Protein AF-A0A497QWQ4-F1 (afdb_monomer_lite)

Secondary structure (DSSP, 8-state):
---HHHHHHHHH-SS----TT---S-HHHHHHHHTTSHHHHHHHHHHHH-TT--HHHHHHHHHHHS-S-PPP----------S-PPPHHHHHHHHHHHHHHT--HHHHHHHHHHHHHTT--TT--

pLDDT: mean 82.37, std 11.96, range [46.06, 95.25]

Structure (mmCIF, N/CA/C/O backbone):
data_AF-A0A497QWQ4-F1
#
_entry.id   AF-A0A497QWQ4-F1
#
loop_
_atom_site.group_PDB
_atom_site.id
_atom_site.type_symbol
_atom_site.label_atom_id
_atom_site.label_alt_id
_atom_site.label_comp_id
_atom_site.label_asym_id
_atom_site.label_entity_id
_atom_site.label_seq_id
_atom_site.pdbx_PDB_ins_code
_atom_site.Cartn_x
_atom_site.Cartn_y
_atom_site.Cartn_z
_atom_site.occupancy
_atom_site.B_iso_or_equiv
_atom_site.auth_seq_id
_atom_site.auth_comp_id
_atom_site.auth_asym_id
_atom_site.auth_atom_id
_atom_site.pdbx_PDB_model_num
ATOM 1 N N . MET A 1 1 ? 15.979 -15.317 -5.143 1.00 49.12 1 MET A N 1
ATOM 2 C CA . MET A 1 1 ? 14.837 -14.391 -4.988 1.00 49.12 1 MET A CA 1
ATOM 3 C C . MET A 1 1 ? 15.416 -12.991 -5.011 1.00 49.12 1 MET A C 1
ATOM 5 O O . MET A 1 1 ? 16.326 -12.763 -4.230 1.00 49.12 1 MET A O 1
ATOM 9 N N . SER A 1 2 ? 14.987 -12.123 -5.931 1.00 60.50 2 SER A N 1
ATOM 10 C CA . SER A 1 2 ? 15.385 -10.703 -5.927 1.00 60.50 2 SER A CA 1
ATOM 11 C C . SER A 1 2 ? 14.755 -10.001 -4.728 1.00 60.50 2 SER A C 1
ATOM 13 O O . SER A 1 2 ? 13.637 -10.367 -4.362 1.00 60.50 2 SER A O 1
ATOM 15 N N . ASP A 1 3 ? 15.411 -9.011 -4.133 1.00 81.44 3 ASP A N 1
ATOM 16 C CA . ASP A 1 3 ? 14.818 -8.225 -3.045 1.00 81.44 3 ASP A CA 1
ATOM 17 C C . ASP A 1 3 ? 13.704 -7.299 -3.588 1.00 81.44 3 ASP A C 1
ATOM 19 O O . ASP A 1 3 ? 13.742 -6.839 -4.730 1.00 81.44 3 ASP A O 1
ATOM 23 N N . LEU A 1 4 ? 12.668 -7.027 -2.790 1.00 84.25 4 LEU A N 1
ATOM 24 C CA . LEU A 1 4 ? 11.588 -6.096 -3.146 1.00 84.25 4 LEU A CA 1
ATOM 25 C C . LEU A 1 4 ? 12.152 -4.707 -3.472 1.00 84.25 4 LEU A C 1
ATOM 27 O O . LEU A 1 4 ? 11.699 -4.063 -4.417 1.00 84.25 4 LEU A O 1
ATOM 31 N N . PHE A 1 5 ? 13.139 -4.249 -2.702 1.00 84.19 5 PHE A N 1
ATOM 32 C CA . PHE A 1 5 ? 13.748 -2.938 -2.913 1.00 84.19 5 PHE A CA 1
ATOM 33 C C . PHE A 1 5 ? 14.635 -2.894 -4.155 1.00 84.19 5 PHE A C 1
ATOM 35 O O . PHE A 1 5 ? 14.655 -1.870 -4.833 1.00 84.19 5 PHE A O 1
ATOM 42 N N . GLU A 1 6 ? 15.295 -3.999 -4.506 1.00 86.00 6 GLU A N 1
ATOM 43 C CA . GLU A 1 6 ? 15.997 -4.128 -5.788 1.00 86.00 6 GLU A CA 1
ATOM 44 C C . GLU A 1 6 ? 15.015 -4.009 -6.955 1.00 86.00 6 GLU A C 1
ATOM 46 O O . GLU A 1 6 ? 15.240 -3.200 -7.847 1.00 86.00 6 GLU A O 1
ATOM 51 N N . GLN A 1 7 ? 13.871 -4.704 -6.899 1.00 86.00 7 GLN A N 1
ATOM 52 C CA . GLN A 1 7 ? 12.838 -4.596 -7.938 1.00 86.00 7 GLN A CA 1
ATOM 53 C C . GLN A 1 7 ? 12.288 -3.170 -8.070 1.00 86.00 7 GLN A C 1
ATOM 55 O O . GLN A 1 7 ? 12.059 -2.698 -9.180 1.00 86.00 7 GLN A O 1
ATOM 60 N N . ILE A 1 8 ? 12.079 -2.468 -6.952 1.00 87.25 8 ILE A N 1
ATOM 61 C CA . ILE A 1 8 ? 11.640 -1.067 -6.973 1.00 87.25 8 ILE A CA 1
ATOM 62 C C . ILE A 1 8 ? 12.720 -0.183 -7.605 1.00 87.25 8 ILE A C 1
ATOM 64 O O . ILE A 1 8 ? 12.404 0.647 -8.452 1.00 87.25 8 ILE A O 1
ATOM 68 N N . ASN A 1 9 ? 13.989 -0.367 -7.238 1.00 87.88 9 ASN A N 1
ATOM 69 C CA . ASN A 1 9 ? 15.097 0.383 -7.830 1.00 87.88 9 ASN A CA 1
ATOM 70 C C . ASN A 1 9 ? 15.225 0.105 -9.332 1.00 87.88 9 ASN A C 1
ATOM 72 O O . ASN A 1 9 ? 15.475 1.028 -10.105 1.00 87.88 9 ASN A O 1
ATOM 76 N N . ASP A 1 10 ? 14.989 -1.136 -9.752 1.00 88.94 10 ASP A N 1
ATOM 77 C CA . ASP A 1 10 ? 14.993 -1.532 -11.156 1.00 88.94 10 ASP A CA 1
ATOM 78 C C . ASP A 1 10 ? 13.853 -0.912 -11.955 1.00 88.94 10 ASP A C 1
ATOM 80 O O . ASP A 1 10 ? 14.029 -0.687 -13.148 1.00 88.94 10 ASP A O 1
ATOM 84 N N . VAL A 1 11 ? 12.711 -0.590 -11.337 1.00 89.44 11 VAL A N 1
ATOM 85 C CA . VAL A 1 11 ? 11.649 0.194 -11.992 1.00 89.44 11 VAL A CA 1
ATOM 86 C C . VAL A 1 11 ? 12.176 1.592 -12.332 1.00 89.44 11 VAL A C 1
ATOM 88 O O . VAL A 1 11 ? 12.082 2.024 -13.479 1.00 89.44 11 VAL A O 1
ATOM 91 N N . TRP A 1 12 ? 12.844 2.245 -11.383 1.00 87.88 12 TRP A N 1
ATOM 92 C CA . TRP A 1 12 ? 13.372 3.605 -11.533 1.00 87.88 12 TRP A CA 1
ATOM 93 C C . TRP A 1 12 ? 14.639 3.725 -12.400 1.00 87.88 12 TRP A C 1
ATOM 95 O O . TRP A 1 12 ? 14.878 4.773 -12.998 1.00 87.88 12 TRP A O 1
ATOM 105 N N . SER A 1 13 ? 15.468 2.679 -12.474 1.00 85.88 13 SER A N 1
ATOM 106 C CA . SER A 1 13 ? 16.780 2.724 -13.144 1.00 85.88 13 SER A CA 1
ATOM 107 C C . SER A 1 13 ? 16.680 2.817 -14.675 1.00 85.88 13 SER A C 1
ATOM 109 O O . SER A 1 13 ? 15.619 2.653 -15.247 1.00 85.88 13 SER A O 1
ATOM 111 N N . SER A 1 14 ? 17.764 3.055 -15.411 1.00 75.19 14 SER A N 1
ATOM 112 C CA . SER A 1 14 ? 17.785 2.831 -16.876 1.00 75.19 14 SER A CA 1
ATOM 113 C C . SER A 1 14 ? 18.281 1.434 -17.246 1.00 75.19 14 SER A C 1
ATOM 115 O O . SER A 1 14 ? 18.108 0.996 -18.378 1.00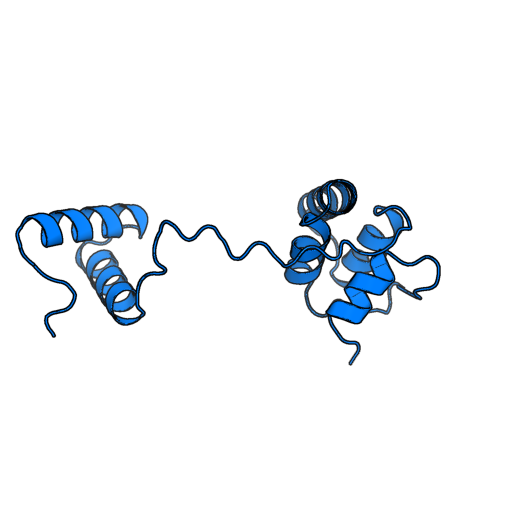 75.19 14 SER A O 1
ATOM 117 N N . SER A 1 15 ? 18.914 0.746 -16.296 1.00 69.75 15 SER A N 1
ATOM 118 C CA . SER A 1 15 ? 19.730 -0.450 -16.509 1.00 69.75 15 SER A CA 1
ATOM 119 C C . SER A 1 15 ? 19.103 -1.749 -15.990 1.00 69.75 15 SER A C 1
ATOM 121 O O . SER A 1 15 ? 19.661 -2.820 -16.217 1.00 69.75 15 SER A O 1
ATOM 123 N N . GLY A 1 16 ? 17.962 -1.682 -15.299 1.00 67.44 16 GLY A N 1
ATOM 124 C CA . GLY A 1 16 ? 17.278 -2.848 -14.733 1.00 67.44 16 GLY A CA 1
ATOM 125 C C . GLY A 1 16 ? 16.571 -3.699 -15.792 1.00 67.44 16 GLY A C 1
ATOM 126 O O . GLY A 1 16 ? 15.785 -3.187 -16.591 1.00 67.44 16 GLY A O 1
ATOM 127 N N . SER A 1 17 ? 16.804 -5.017 -15.776 1.00 75.00 17 SER A N 1
ATOM 128 C CA . SER A 1 17 ? 16.179 -5.977 -16.706 1.00 75.00 17 SER A CA 1
ATOM 129 C C . SER A 1 17 ? 14.826 -6.491 -16.189 1.00 75.00 17 SER A C 1
ATOM 131 O O . SER A 1 17 ? 14.624 -7.675 -15.913 1.00 75.00 17 SER A O 1
ATOM 133 N N . ILE A 1 18 ? 13.854 -5.590 -16.041 1.00 85.25 18 ILE A N 1
ATOM 134 C CA . ILE A 1 18 ? 12.472 -6.011 -15.787 1.00 85.25 18 ILE A CA 1
ATOM 135 C C . ILE A 1 18 ? 11.899 -6.574 -17.088 1.00 85.25 18 ILE A C 1
ATOM 137 O O . ILE A 1 18 ? 11.764 -5.870 -18.085 1.00 85.25 18 ILE A O 1
ATOM 141 N N . THR A 1 19 ? 11.557 -7.859 -17.072 1.00 83.12 19 THR A N 1
ATOM 142 C CA . THR A 1 19 ? 10.960 -8.561 -18.212 1.00 83.12 19 THR A CA 1
ATOM 143 C C . THR A 1 19 ? 9.650 -9.217 -17.799 1.00 83.12 19 THR A C 1
ATOM 145 O O . THR A 1 19 ? 9.326 -9.304 -16.616 1.00 83.12 19 THR A O 1
ATOM 148 N N . THR A 1 20 ? 8.914 -9.763 -18.764 1.00 82.06 20 THR A N 1
ATOM 149 C CA . THR A 1 20 ? 7.693 -10.547 -18.512 1.00 82.06 20 THR A CA 1
ATOM 150 C C . THR A 1 20 ? 7.939 -11.836 -17.718 1.00 82.06 20 THR A C 1
ATOM 152 O O . THR A 1 20 ? 6.993 -12.458 -17.244 1.00 82.06 20 THR A O 1
ATOM 155 N N . LYS A 1 21 ? 9.203 -12.250 -17.544 1.00 82.31 21 LYS A N 1
ATOM 156 C CA . LYS A 1 21 ? 9.591 -13.388 -16.695 1.00 82.31 21 LYS A CA 1
ATOM 157 C C . LYS A 1 21 ? 9.877 -12.972 -15.248 1.00 82.31 21 LYS A C 1
ATOM 159 O O . LYS A 1 21 ? 9.929 -13.835 -14.370 1.00 82.31 21 LYS A O 1
ATOM 164 N N . THR A 1 22 ? 10.063 -11.678 -14.988 1.00 81.31 22 THR A N 1
ATOM 165 C CA . THR A 1 22 ? 10.350 -11.143 -13.656 1.00 81.31 22 THR A CA 1
ATOM 166 C C . THR A 1 22 ? 9.062 -11.116 -12.839 1.00 81.31 22 THR A C 1
ATOM 168 O O . THR A 1 22 ? 8.193 -10.273 -13.050 1.00 81.31 22 THR A O 1
ATOM 171 N N . LYS A 1 23 ? 8.919 -12.052 -11.895 1.00 78.69 23 LYS A N 1
ATOM 172 C CA . LYS A 1 23 ? 7.751 -12.081 -11.009 1.00 78.69 23 LYS A CA 1
ATOM 173 C C . LYS A 1 23 ? 7.847 -10.977 -9.947 1.00 78.69 23 LYS A C 1
ATOM 175 O O . LYS A 1 23 ? 8.888 -10.880 -9.288 1.00 78.69 23 LYS A O 1
ATOM 180 N N . PRO A 1 24 ? 6.787 -10.179 -9.732 1.00 78.19 24 PRO A N 1
ATOM 181 C CA . PRO A 1 24 ? 6.750 -9.242 -8.617 1.00 78.19 24 PRO A CA 1
ATOM 182 C C . PRO A 1 24 ? 6.798 -9.981 -7.286 1.00 78.19 24 PRO A C 1
ATOM 184 O O . PRO A 1 24 ? 6.027 -10.910 -7.064 1.00 78.19 24 PRO A O 1
ATOM 187 N N . ASN A 1 25 ? 7.640 -9.511 -6.366 1.00 83.62 25 ASN A N 1
ATOM 188 C CA . ASN A 1 25 ? 7.563 -9.948 -4.971 1.00 83.62 25 ASN A CA 1
ATOM 189 C C . ASN A 1 25 ? 6.224 -9.543 -4.340 1.00 83.62 25 ASN A C 1
ATOM 191 O O . ASN A 1 25 ? 5.628 -10.299 -3.580 1.00 83.62 25 ASN A O 1
ATOM 195 N N . SER A 1 26 ? 5.750 -8.332 -4.646 1.00 86.56 26 SER A N 1
ATOM 196 C CA . SER A 1 26 ? 4.416 -7.862 -4.279 1.00 86.56 26 SER A CA 1
ATOM 197 C C . SER A 1 26 ? 4.056 -6.629 -5.103 1.00 86.56 26 SER A C 1
ATOM 199 O O . SER A 1 26 ? 4.612 -5.555 -4.879 1.00 86.56 26 SER A O 1
ATOM 201 N N . VAL A 1 27 ? 3.084 -6.761 -6.013 1.00 88.06 27 VAL A N 1
ATOM 202 C CA . VAL A 1 27 ? 2.571 -5.631 -6.818 1.00 88.06 27 VAL A CA 1
ATOM 203 C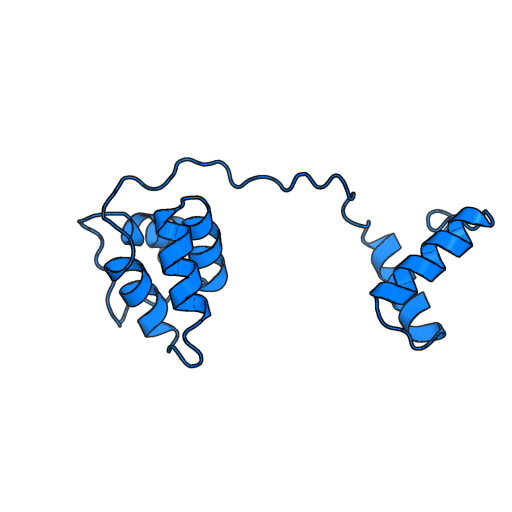 C . VAL A 1 27 ? 2.078 -4.505 -5.912 1.00 88.06 27 VAL A C 1
ATOM 205 O O . VAL A 1 27 ? 2.404 -3.338 -6.122 1.00 88.06 27 VAL A O 1
ATOM 208 N N . TYR A 1 28 ? 1.361 -4.869 -4.845 1.00 88.12 28 TYR A N 1
ATOM 209 C CA . TYR A 1 28 ? 0.896 -3.921 -3.839 1.00 88.12 28 TYR A CA 1
ATOM 210 C C . TYR A 1 28 ? 2.050 -3.128 -3.219 1.00 88.12 28 TYR A C 1
ATOM 212 O O . TYR A 1 28 ? 1.975 -1.901 -3.160 1.00 88.12 28 TYR A O 1
ATOM 220 N N . MET A 1 29 ? 3.117 -3.797 -2.764 1.00 87.31 29 MET A N 1
ATOM 221 C CA . MET A 1 29 ? 4.241 -3.096 -2.139 1.00 87.31 29 MET A CA 1
ATOM 222 C C . MET A 1 29 ? 5.000 -2.235 -3.147 1.00 87.31 29 MET A C 1
ATOM 224 O O . MET A 1 29 ? 5.320 -1.094 -2.820 1.00 87.31 29 MET A O 1
ATOM 228 N N . THR A 1 30 ? 5.221 -2.719 -4.371 1.00 88.56 30 THR A N 1
ATOM 229 C CA . THR A 1 30 ? 5.865 -1.933 -5.433 1.00 88.56 30 THR A CA 1
ATOM 230 C C . THR A 1 30 ? 5.074 -0.659 -5.731 1.00 88.56 30 THR A C 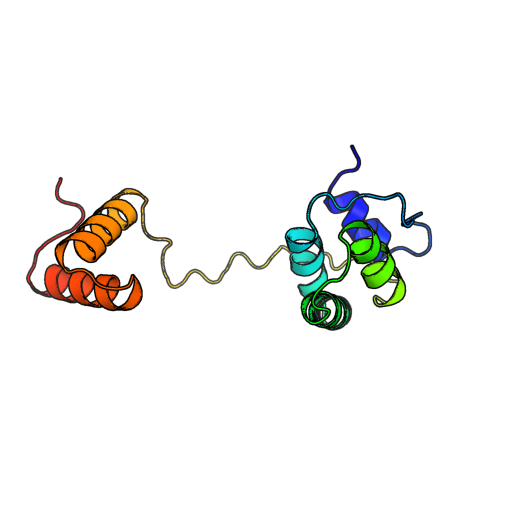1
ATOM 232 O O . THR A 1 30 ? 5.618 0.435 -5.592 1.00 88.56 30 THR A O 1
ATOM 235 N N . ASN A 1 31 ? 3.769 -0.764 -6.010 1.00 90.12 31 ASN A N 1
ATOM 236 C CA . ASN A 1 31 ? 2.894 0.395 -6.242 1.00 90.12 31 ASN A CA 1
ATOM 237 C C . ASN A 1 31 ? 2.901 1.360 -5.056 1.00 90.12 31 ASN A C 1
ATOM 239 O O . ASN A 1 31 ? 2.957 2.579 -5.221 1.00 90.12 31 ASN A O 1
ATOM 243 N N . ARG A 1 32 ? 2.891 0.814 -3.839 1.00 88.12 32 ARG A N 1
ATOM 244 C CA . ARG A 1 32 ? 2.891 1.581 -2.595 1.00 88.12 32 ARG A CA 1
ATOM 245 C C . ARG A 1 32 ? 4.183 2.375 -2.370 1.00 88.12 32 ARG A C 1
ATOM 247 O O . ARG A 1 32 ? 4.100 3.462 -1.802 1.00 88.12 32 ARG A O 1
ATOM 254 N N . PHE A 1 33 ? 5.342 1.856 -2.777 1.00 86.69 33 PHE A N 1
ATOM 255 C CA . PHE A 1 33 ? 6.624 2.569 -2.704 1.00 86.69 33 PHE A CA 1
ATOM 256 C C . PHE A 1 33 ? 6.829 3.538 -3.871 1.00 86.69 33 PHE A C 1
ATOM 258 O O . PHE A 1 33 ? 7.346 4.630 -3.652 1.00 86.69 33 PHE A O 1
ATOM 265 N N . LEU A 1 34 ? 6.375 3.192 -5.078 1.00 88.62 34 LEU A N 1
ATOM 266 C CA . LEU A 1 34 ? 6.387 4.112 -6.220 1.00 88.62 34 LEU A CA 1
ATOM 267 C C . LEU A 1 34 ? 5.527 5.349 -5.947 1.00 88.62 34 LEU A C 1
ATOM 269 O O . LEU A 1 34 ? 5.932 6.461 -6.263 1.00 88.62 34 LEU A O 1
ATOM 273 N N . SER A 1 35 ? 4.406 5.170 -5.245 1.00 89.81 35 SER A N 1
ATOM 274 C CA . SER A 1 35 ? 3.500 6.255 -4.843 1.00 89.81 35 SER A CA 1
ATOM 275 C C . SER A 1 35 ? 4.105 7.289 -3.879 1.00 89.81 35 SER A C 1
ATOM 277 O O . SER A 1 35 ? 3.412 8.225 -3.490 1.00 89.81 35 SER A O 1
ATOM 279 N N . LEU A 1 36 ? 5.361 7.125 -3.446 1.00 86.94 36 LEU A N 1
ATOM 280 C CA . LEU A 1 36 ? 6.079 8.128 -2.650 1.00 86.94 36 LEU A CA 1
ATOM 281 C C . LEU A 1 36 ? 6.606 9.307 -3.477 1.00 86.94 36 LEU A C 1
ATOM 283 O O . LEU A 1 36 ? 7.031 10.303 -2.890 1.00 86.94 36 LEU A O 1
ATOM 287 N N . ASP A 1 37 ? 6.609 9.176 -4.800 1.00 88.06 37 ASP A N 1
ATOM 288 C CA . ASP A 1 37 ? 6.909 10.240 -5.752 1.00 88.06 37 ASP A CA 1
ATOM 289 C C . ASP A 1 37 ? 5.725 10.461 -6.688 1.00 88.06 37 ASP A C 1
ATOM 291 O O . ASP A 1 37 ? 4.935 9.548 -6.927 1.00 88.06 37 ASP A O 1
ATOM 295 N N . ILE A 1 38 ? 5.593 11.678 -7.215 1.00 88.25 38 ILE A N 1
ATOM 296 C CA . ILE A 1 38 ? 4.449 12.056 -8.045 1.00 88.25 38 ILE A CA 1
ATOM 297 C C . ILE A 1 38 ? 4.392 11.260 -9.354 1.00 88.25 38 ILE A C 1
ATOM 299 O O . ILE A 1 38 ? 3.315 10.825 -9.755 1.00 88.25 38 ILE A O 1
ATOM 303 N N . ASN A 1 39 ? 5.537 10.990 -9.984 1.00 88.88 39 ASN A N 1
ATOM 304 C CA . ASN A 1 39 ? 5.587 10.234 -11.234 1.00 88.88 39 ASN A CA 1
ATOM 305 C C .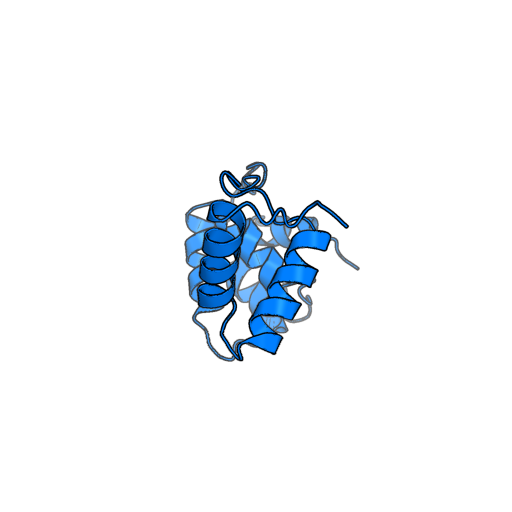 ASN A 1 39 ? 5.303 8.754 -10.977 1.00 88.88 39 ASN A C 1
ATOM 307 O O . ASN A 1 39 ? 4.533 8.120 -11.699 1.00 88.88 39 ASN A O 1
ATOM 311 N N . GLY A 1 40 ? 5.878 8.219 -9.897 1.00 90.75 40 GLY A N 1
ATOM 312 C CA . GLY A 1 40 ? 5.605 6.854 -9.459 1.00 90.75 40 GLY A CA 1
ATOM 313 C C . GLY A 1 40 ? 4.150 6.654 -9.018 1.00 90.75 40 GLY A C 1
ATOM 314 O O . GLY A 1 40 ? 3.581 5.594 -9.269 1.00 90.75 40 GLY A O 1
ATOM 315 N N . PHE A 1 41 ? 3.515 7.671 -8.428 1.00 91.31 41 PHE A N 1
ATOM 316 C CA . PHE A 1 41 ? 2.098 7.658 -8.061 1.00 91.31 41 PHE A CA 1
ATOM 317 C C . PHE A 1 41 ? 1.181 7.559 -9.279 1.00 91.31 41 PHE A C 1
ATOM 319 O O . PHE A 1 41 ? 0.250 6.754 -9.259 1.00 91.31 41 PHE A O 1
ATOM 326 N N . LEU A 1 42 ? 1.444 8.329 -10.339 1.00 92.38 42 LEU A N 1
ATOM 327 C CA . LEU A 1 42 ? 0.648 8.270 -11.569 1.00 92.38 42 LEU A CA 1
ATOM 328 C C . LEU A 1 42 ? 0.717 6.871 -12.196 1.00 92.38 42 LEU A C 1
ATOM 330 O O . LEU A 1 42 ? -0.319 6.237 -12.396 1.00 92.38 42 LEU A O 1
ATOM 334 N N . ALA A 1 43 ? 1.929 6.335 -12.369 1.00 92.69 43 ALA A N 1
ATOM 335 C CA . ALA A 1 43 ? 2.131 4.985 -12.894 1.00 92.69 43 ALA A CA 1
ATOM 336 C C . ALA A 1 43 ? 1.473 3.901 -12.015 1.00 92.69 43 ALA A C 1
ATOM 338 O O . ALA A 1 43 ? 0.810 2.995 -12.521 1.00 92.69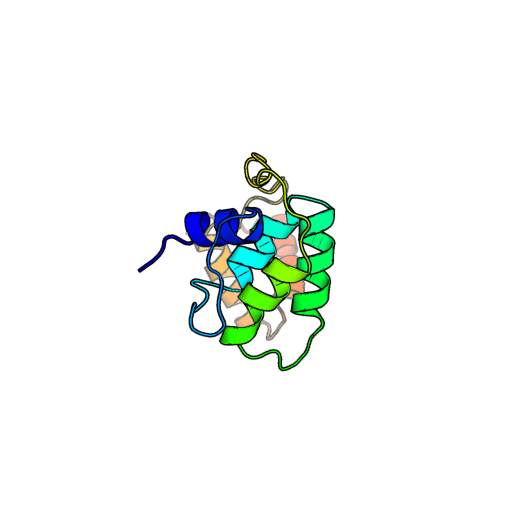 43 ALA A O 1
ATOM 339 N N . ALA A 1 44 ? 1.610 4.000 -10.689 1.00 92.56 44 ALA A N 1
ATOM 340 C CA . ALA A 1 44 ? 0.991 3.063 -9.753 1.00 92.56 44 ALA A CA 1
ATOM 341 C C . ALA A 1 44 ? -0.545 3.151 -9.764 1.00 92.56 44 ALA A C 1
ATOM 343 O O . ALA A 1 44 ? -1.223 2.127 -9.660 1.00 92.56 44 ALA A O 1
ATOM 344 N N . SER A 1 45 ? -1.103 4.357 -9.894 1.00 92.44 45 SER A N 1
ATOM 345 C CA . SER A 1 45 ? -2.545 4.583 -10.016 1.00 92.44 45 SER A CA 1
ATOM 346 C C . SER A 1 45 ? -3.095 3.933 -11.282 1.00 92.44 45 SER A C 1
ATOM 348 O O . SER A 1 45 ? -4.095 3.217 -11.212 1.00 92.44 45 SER A O 1
ATOM 350 N N . ASP A 1 4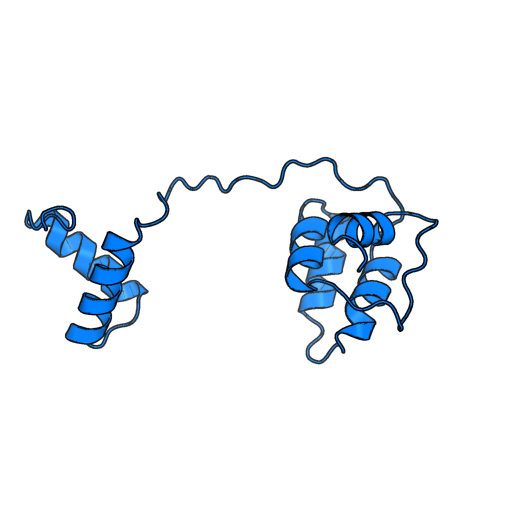6 ? -2.431 4.120 -12.420 1.00 93.00 46 ASP A N 1
ATOM 351 C CA . ASP A 1 46 ? -2.860 3.521 -13.684 1.00 93.00 46 ASP A CA 1
ATOM 352 C C . ASP A 1 46 ? -2.732 1.996 -13.652 1.00 93.00 46 ASP A C 1
ATOM 354 O O . ASP A 1 46 ? -3.677 1.294 -14.014 1.00 93.00 46 ASP A O 1
ATOM 358 N N . CYS A 1 47 ? -1.643 1.473 -13.079 1.00 91.75 47 CYS A N 1
ATOM 359 C CA . CYS A 1 47 ? -1.478 0.037 -12.848 1.00 91.75 47 CYS A CA 1
ATOM 360 C C . CYS A 1 47 ? -2.609 -0.542 -11.978 1.00 91.75 47 CYS A C 1
ATOM 362 O O . CYS A 1 47 ? -3.080 -1.645 -12.244 1.00 91.75 47 CYS A O 1
ATOM 364 N N . ASN A 1 48 ? -3.056 0.188 -10.948 1.00 90.50 48 ASN A N 1
ATOM 365 C CA . ASN A 1 48 ? -4.155 -0.240 -10.075 1.00 90.50 48 ASN A CA 1
ATOM 366 C C . ASN A 1 48 ? -5.531 -0.153 -10.755 1.00 90.50 48 ASN A C 1
ATOM 368 O O . ASN A 1 48 ? -6.432 -0.911 -10.399 1.00 90.50 48 ASN A O 1
ATOM 372 N N . ARG A 1 49 ? -5.715 0.774 -11.703 1.00 90.25 49 ARG A N 1
ATOM 373 C CA . ARG A 1 49 ? -6.968 0.944 -12.460 1.00 90.25 49 ARG A CA 1
ATOM 374 C C . ARG A 1 49 ? -7.164 -0.128 -13.528 1.00 90.25 49 ARG A C 1
ATOM 376 O O . ARG A 1 49 ? -8.304 -0.403 -13.899 1.00 90.25 49 ARG A O 1
ATOM 383 N N . MET A 1 50 ? -6.083 -0.732 -14.020 1.00 88.56 50 MET A N 1
ATOM 384 C CA . MET A 1 50 ? -6.145 -1.820 -14.996 1.00 88.56 50 MET A CA 1
ATOM 385 C C . MET A 1 50 ? -6.681 -3.107 -14.354 1.00 88.56 50 MET A C 1
ATOM 387 O O . MET A 1 50 ? -5.933 -3.981 -13.913 1.00 88.56 50 MET A O 1
ATOM 391 N N . HIS A 1 51 ? -8.008 -3.236 -14.315 1.00 75.69 51 HIS A N 1
ATOM 392 C CA . HIS A 1 51 ? -8.673 -4.471 -13.916 1.00 75.69 51 HIS A CA 1
ATOM 393 C C . HIS A 1 51 ? -8.257 -5.624 -14.840 1.00 75.69 51 HIS A C 1
ATOM 395 O O . HIS A 1 51 ? -8.431 -5.553 -16.053 1.00 75.69 51 HIS A O 1
ATOM 401 N N . GLY A 1 52 ? -7.721 -6.699 -14.256 1.00 77.62 52 GLY A N 1
ATOM 402 C CA . GLY A 1 52 ? -7.305 -7.891 -14.999 1.00 77.62 52 GLY A CA 1
ATOM 403 C C . GLY A 1 52 ? -5.878 -7.849 -15.550 1.00 77.62 52 GLY A C 1
ATOM 404 O O . GLY A 1 52 ? -5.520 -8.741 -16.317 1.00 77.62 52 GLY A O 1
ATOM 405 N N . LEU A 1 53 ? -5.050 -6.869 -15.159 1.00 84.56 53 LEU A N 1
ATOM 406 C CA . LEU A 1 53 ? -3.626 -6.893 -15.491 1.00 84.56 53 LEU A CA 1
ATOM 407 C C . LEU A 1 53 ? -2.977 -8.156 -14.890 1.00 84.56 53 LEU A C 1
ATOM 409 O O . LEU A 1 53 ? -3.018 -8.338 -13.669 1.00 84.56 53 LEU A O 1
ATOM 413 N N . PRO A 1 54 ? -2.369 -9.033 -15.707 1.00 86.31 54 PRO A N 1
ATOM 414 C CA . PRO A 1 54 ? -1.679 -10.205 -15.189 1.00 86.31 54 PRO A CA 1
ATOM 415 C C . PRO A 1 54 ? -0.518 -9.797 -14.276 1.00 86.31 54 PRO A C 1
ATOM 417 O O . PRO A 1 54 ? 0.199 -8.844 -14.577 1.00 86.31 54 PRO A O 1
ATOM 420 N N . GLU A 1 55 ? -0.263 -10.549 -13.200 1.00 83.25 55 GLU A N 1
ATOM 421 C CA . GLU A 1 55 ? 0.815 -10.217 -12.248 1.00 83.25 55 GLU A CA 1
ATOM 422 C C . GLU A 1 55 ? 2.186 -10.064 -12.921 1.00 83.25 55 GLU A C 1
ATOM 424 O O . GLU A 1 55 ? 2.971 -9.194 -12.550 1.00 83.25 55 GLU A O 1
ATOM 429 N N . TRP A 1 56 ? 2.467 -10.871 -13.948 1.00 86.12 56 TRP A N 1
ATOM 430 C CA . TRP A 1 56 ? 3.719 -10.798 -14.704 1.00 86.12 56 TRP A CA 1
ATOM 431 C C . TRP A 1 56 ? 3.867 -9.500 -15.514 1.00 86.12 56 TRP A C 1
ATOM 433 O O . TRP A 1 56 ? 4.986 -9.109 -15.838 1.00 86.12 56 TRP A O 1
ATOM 443 N N . ALA A 1 57 ? 2.760 -8.830 -15.846 1.00 89.19 57 ALA A N 1
ATOM 444 C CA . ALA A 1 57 ? 2.741 -7.602 -16.636 1.00 89.19 57 ALA A CA 1
ATOM 445 C C . ALA A 1 57 ? 2.845 -6.341 -15.767 1.00 89.19 57 ALA A C 1
ATOM 447 O O . ALA A 1 57 ? 3.209 -5.283 -16.275 1.00 89.19 57 ALA A O 1
ATOM 448 N N . ALA A 1 58 ? 2.585 -6.450 -14.460 1.00 90.25 58 ALA A N 1
ATOM 449 C CA . ALA A 1 58 ? 2.598 -5.314 -13.543 1.00 90.25 58 ALA A CA 1
ATOM 450 C C . ALA A 1 58 ? 3.971 -4.626 -13.470 1.00 90.25 58 ALA A C 1
ATOM 452 O O . ALA A 1 58 ? 4.056 -3.415 -13.644 1.00 90.25 58 ALA A O 1
ATOM 453 N N . LEU A 1 59 ? 5.061 -5.376 -13.266 1.00 89.94 59 LEU A N 1
ATOM 454 C CA . LEU A 1 59 ? 6.402 -4.779 -13.196 1.00 89.94 59 LEU A CA 1
ATOM 455 C C . LEU A 1 59 ? 6.854 -4.150 -14.525 1.00 89.94 59 LEU A C 1
ATOM 457 O O . LEU A 1 59 ? 7.302 -3.004 -14.486 1.00 89.94 59 LEU A O 1
ATOM 461 N N . PRO A 1 60 ? 6.734 -4.825 -15.691 1.00 91.25 60 PRO A N 1
ATOM 462 C CA . PRO A 1 60 ? 7.025 -4.202 -16.982 1.00 91.25 60 PRO A CA 1
ATOM 463 C C . PRO A 1 60 ? 6.191 -2.946 -17.249 1.00 91.25 60 PRO A C 1
ATOM 465 O O . PRO A 1 60 ? 6.724 -1.946 -17.719 1.00 91.25 60 PRO A O 1
ATOM 468 N N . PHE A 1 61 ? 4.900 -2.970 -16.906 1.00 91.75 61 PHE A N 1
ATOM 469 C CA . PHE A 1 61 ? 4.035 -1.803 -17.054 1.00 91.75 61 PHE A CA 1
ATOM 470 C C . PHE A 1 61 ? 4.547 -0.622 -16.228 1.00 91.75 61 PHE A C 1
ATOM 472 O O . PHE A 1 61 ? 4.717 0.476 -16.761 1.00 91.75 61 PHE A O 1
ATOM 479 N N . LEU A 1 62 ? 4.839 -0.854 -14.945 1.00 91.25 62 LEU A N 1
ATOM 480 C CA . LEU A 1 62 ? 5.372 0.176 -14.058 1.00 91.25 62 LEU A CA 1
ATOM 481 C C . LEU A 1 62 ? 6.697 0.708 -14.594 1.00 91.25 62 LEU A C 1
ATOM 483 O O . LEU A 1 62 ? 6.844 1.915 -14.704 1.00 91.25 62 LEU A O 1
ATOM 487 N N . LYS A 1 63 ? 7.596 -0.177 -15.033 1.00 90.81 63 LYS A N 1
ATOM 488 C CA . LYS A 1 63 ? 8.886 0.180 -15.629 1.00 90.81 63 LYS A CA 1
ATOM 489 C C . LYS A 1 63 ? 8.758 1.130 -16.819 1.00 90.81 63 LYS A C 1
ATOM 491 O O . LYS A 1 63 ? 9.506 2.095 -16.909 1.00 90.81 63 LYS A O 1
ATOM 496 N N . CYS A 1 64 ? 7.840 0.842 -17.737 1.00 89.75 64 CYS A N 1
ATOM 497 C CA . CYS A 1 64 ? 7.629 1.663 -18.928 1.00 89.75 64 CYS A CA 1
ATOM 498 C C . CYS A 1 64 ? 6.885 2.969 -18.630 1.00 89.75 64 CYS A C 1
ATOM 500 O O . CYS A 1 64 ? 7.040 3.939 -19.367 1.00 89.75 64 CYS A O 1
ATOM 502 N N . SER A 1 65 ? 6.068 2.984 -17.577 1.00 90.75 65 SER A N 1
ATOM 503 C CA . SER A 1 65 ? 5.223 4.128 -17.223 1.00 90.75 65 SER A CA 1
ATOM 504 C C . SER A 1 65 ? 5.914 5.102 -16.268 1.00 90.75 65 SER A C 1
ATOM 506 O O . SER A 1 65 ? 5.546 6.272 -16.209 1.00 90.75 65 SER A O 1
ATOM 508 N N . THR A 1 66 ? 6.914 4.645 -15.512 1.00 89.69 66 THR A N 1
ATOM 509 C CA . THR A 1 66 ? 7.725 5.506 -14.650 1.00 89.69 66 THR A CA 1
ATOM 510 C C . THR A 1 66 ? 8.911 6.083 -15.416 1.00 89.69 66 THR A C 1
ATOM 512 O O . THR A 1 66 ? 9.641 5.326 -16.058 1.00 89.69 66 THR A O 1
ATOM 515 N N . PRO A 1 67 ? 9.173 7.396 -15.318 1.00 87.62 67 PRO A N 1
ATOM 516 C CA . PRO A 1 67 ? 10.365 7.986 -15.902 1.00 87.62 67 PRO A CA 1
ATOM 517 C C . PRO A 1 67 ? 11.626 7.454 -15.217 1.00 87.62 67 PRO A C 1
ATOM 519 O O . PRO A 1 67 ? 11.663 7.257 -14.002 1.00 87.62 67 PRO A O 1
ATOM 522 N N . THR A 1 68 ? 12.684 7.282 -16.004 1.00 86.44 68 THR A N 1
ATOM 523 C CA . THR A 1 68 ? 14.008 6.917 -15.502 1.00 86.44 68 THR A CA 1
ATOM 524 C C . THR A 1 68 ? 14.557 8.028 -14.607 1.00 86.44 68 THR A C 1
ATOM 526 O O . THR A 1 68 ? 14.857 9.122 -15.087 1.00 86.44 68 THR A O 1
ATOM 529 N N . MET A 1 69 ? 14.737 7.753 -13.318 1.00 85.06 69 MET A N 1
ATOM 530 C CA . MET A 1 69 ? 15.355 8.679 -12.364 1.00 85.06 69 MET A CA 1
ATOM 531 C C . MET A 1 69 ? 15.866 7.938 -11.131 1.00 85.06 69 MET A C 1
ATOM 533 O O . MET A 1 69 ? 15.669 6.738 -10.979 1.00 85.06 69 MET A O 1
ATOM 537 N N . ALA A 1 70 ? 16.560 8.637 -10.234 1.00 79.31 70 ALA A N 1
ATOM 538 C CA . ALA A 1 70 ? 16.920 8.035 -8.959 1.00 79.31 70 ALA A CA 1
ATOM 539 C C . ALA A 1 70 ? 15.643 7.733 -8.149 1.00 79.31 70 ALA A C 1
ATOM 541 O O . ALA A 1 70 ? 14.766 8.597 -8.070 1.00 79.31 70 ALA A O 1
ATOM 542 N N . PRO A 1 71 ? 15.539 6.550 -7.516 1.00 74.56 71 PRO A N 1
ATOM 543 C CA . PRO A 1 71 ? 14.405 6.233 -6.666 1.00 74.56 71 PRO A CA 1
ATOM 544 C C . PRO A 1 71 ? 14.298 7.271 -5.538 1.00 74.56 71 PRO A C 1
ATOM 546 O O . PRO A 1 71 ? 15.324 7.672 -4.966 1.00 74.56 71 PRO A O 1
ATOM 549 N N . PRO A 1 72 ? 13.082 7.700 -5.167 1.00 71.25 72 PRO A N 1
ATOM 550 C CA . PRO A 1 72 ? 12.897 8.676 -4.107 1.00 71.25 72 PRO A CA 1
ATOM 551 C C . PRO A 1 72 ? 13.463 8.102 -2.810 1.00 71.25 72 PRO A C 1
ATOM 553 O O . PRO A 1 72 ? 12.984 7.086 -2.309 1.00 71.25 72 PRO A O 1
ATOM 556 N N . ARG A 1 73 ? 14.445 8.776 -2.200 1.00 65.81 73 ARG A N 1
ATOM 557 C CA . ARG A 1 73 ? 14.978 8.415 -0.868 1.00 65.81 73 ARG A CA 1
ATOM 558 C C . ARG A 1 73 ? 13.999 8.734 0.271 1.00 65.81 73 ARG A C 1
ATOM 560 O O . ARG A 1 73 ? 14.399 8.865 1.430 1.00 65.81 73 ARG A O 1
ATOM 567 N N . ASN A 1 74 ? 12.717 8.883 -0.047 1.00 62.75 74 ASN A N 1
ATOM 568 C CA . ASN A 1 74 ? 11.695 9.231 0.916 1.00 62.75 74 ASN A CA 1
ATOM 569 C C . ASN A 1 74 ? 11.565 8.076 1.907 1.00 62.75 74 ASN A C 1
ATOM 571 O O . ASN A 1 74 ? 11.154 6.968 1.560 1.00 62.75 74 ASN A O 1
ATOM 575 N N . LYS A 1 75 ? 11.913 8.343 3.173 1.00 63.69 75 LYS A N 1
ATOM 576 C CA . LYS A 1 75 ? 11.493 7.485 4.281 1.00 63.69 75 LYS A CA 1
ATOM 577 C C . LYS A 1 75 ? 9.989 7.342 4.136 1.00 63.69 75 LYS A C 1
ATOM 579 O O . LYS A 1 75 ? 9.291 8.356 4.137 1.00 63.69 75 LYS A O 1
ATOM 584 N N . TYR A 1 76 ? 9.520 6.102 3.986 1.00 64.38 76 TYR A N 1
ATOM 585 C CA . TYR A 1 76 ? 8.096 5.807 3.922 1.00 64.38 76 TYR A CA 1
ATOM 586 C C . TYR A 1 76 ? 7.420 6.621 5.025 1.00 64.38 76 TYR A C 1
ATOM 588 O O . TYR A 1 76 ? 7.871 6.491 6.174 1.00 64.38 76 TYR A O 1
ATOM 596 N N . PRO A 1 77 ? 6.441 7.495 4.718 1.00 63.59 77 PRO A N 1
ATOM 597 C CA . PRO A 1 77 ? 5.809 8.296 5.740 1.00 63.59 77 PRO A CA 1
ATOM 598 C C . PRO A 1 77 ? 5.241 7.289 6.726 1.00 63.59 77 PRO A C 1
ATOM 600 O O . PRO A 1 77 ? 4.285 6.561 6.438 1.00 63.59 77 PRO A O 1
ATOM 603 N N . LYS A 1 78 ? 5.901 7.176 7.887 1.00 62.25 78 LYS A N 1
ATOM 604 C CA . LYS A 1 78 ? 5.302 6.548 9.051 1.00 62.25 78 LYS A CA 1
ATOM 605 C C . LYS A 1 78 ? 4.043 7.364 9.183 1.00 62.25 78 LYS A C 1
ATOM 607 O O . LYS A 1 78 ? 4.161 8.570 9.386 1.00 62.25 78 LYS A O 1
ATOM 612 N N . LYS A 1 79 ? 2.892 6.747 8.886 1.00 56.38 79 LYS A N 1
ATOM 613 C CA . LYS A 1 79 ? 1.587 7.400 8.961 1.00 56.38 79 LYS A CA 1
ATOM 614 C C . LYS A 1 79 ? 1.664 8.390 10.122 1.00 56.38 79 LYS A C 1
ATOM 616 O O . LYS A 1 79 ? 2.141 8.008 11.196 1.00 56.38 79 LYS A O 1
ATOM 621 N N . LEU A 1 80 ? 1.215 9.624 9.925 1.00 48.62 80 LEU A N 1
ATOM 622 C CA . LEU A 1 80 ? 0.720 10.405 11.048 1.00 48.62 80 LEU A CA 1
ATOM 623 C C . LEU A 1 80 ? -0.461 9.591 11.596 1.00 48.62 80 LEU A C 1
ATOM 625 O O . LEU A 1 80 ? -1.616 9.806 11.256 1.00 48.62 80 LEU A O 1
ATOM 629 N N . VAL A 1 81 ? -0.144 8.539 12.354 1.00 48.50 81 VAL A N 1
ATOM 630 C CA . VAL A 1 81 ? -1.040 7.713 13.149 1.00 48.50 81 VAL A CA 1
ATOM 631 C C . VAL A 1 81 ? -1.389 8.613 14.327 1.00 48.50 81 VAL A C 1
ATOM 633 O O . VAL A 1 81 ? -0.996 8.349 15.456 1.00 48.50 81 VAL A O 1
ATOM 636 N N . GLN A 1 82 ? -2.036 9.749 14.055 1.00 49.03 82 GLN A N 1
ATOM 637 C CA . GLN A 1 82 ? -2.712 10.498 15.106 1.00 49.03 82 GLN A CA 1
ATOM 638 C C . GLN A 1 82 ? -3.811 9.607 15.705 1.00 49.03 82 GLN A C 1
ATOM 640 O O . GLN A 1 82 ? -4.037 9.624 16.909 1.00 49.03 82 GLN A O 1
ATOM 645 N N . GLU A 1 83 ? -4.375 8.693 14.909 1.00 53.16 83 GLU A N 1
ATOM 646 C CA . GLU A 1 83 ? -5.173 7.575 15.405 1.00 53.16 83 GLU A CA 1
ATOM 647 C C . GLU A 1 83 ? -4.278 6.413 15.841 1.00 53.16 83 GLU A C 1
ATOM 649 O O . GLU A 1 83 ? -3.998 5.525 15.034 1.00 53.16 83 GLU A O 1
ATOM 654 N N . LYS A 1 84 ? -3.810 6.412 17.101 1.00 58.62 84 LYS A N 1
ATOM 655 C CA . LYS A 1 84 ? -3.153 5.260 17.760 1.00 58.62 84 LYS A CA 1
ATOM 656 C C . LYS A 1 84 ? -3.685 3.945 17.176 1.00 58.62 84 LYS A C 1
ATOM 658 O O . LYS A 1 84 ? -4.873 3.653 17.312 1.00 58.62 84 LYS A O 1
ATOM 663 N N . LYS A 1 85 ? -2.814 3.141 16.541 1.00 64.81 85 LYS A N 1
ATOM 664 C CA . LYS A 1 85 ? -3.175 1.771 16.138 1.00 64.81 85 LYS A CA 1
ATOM 665 C C . LYS A 1 85 ? -3.856 1.110 17.336 1.00 64.81 85 LYS A C 1
ATOM 667 O O . LYS A 1 85 ? -3.255 1.067 18.409 1.00 64.81 85 LYS A O 1
ATOM 672 N N . LEU A 1 86 ? -5.087 0.622 17.157 1.00 67.56 86 LEU A N 1
ATOM 673 C CA . LEU A 1 86 ? -5.773 -0.113 18.216 1.00 67.56 86 LEU A CA 1
ATOM 674 C C . LEU A 1 86 ? -4.847 -1.239 18.694 1.00 67.56 86 LEU A C 1
ATOM 676 O O . LEU A 1 86 ? -4.355 -2.018 17.871 1.00 67.56 86 LEU A O 1
ATOM 680 N N . SER A 1 87 ? -4.623 -1.312 20.007 1.00 79.94 87 SER A N 1
ATOM 681 C CA . SER A 1 87 ? -3.967 -2.465 20.628 1.00 79.94 87 SER A CA 1
ATOM 682 C C . SER A 1 87 ? -4.697 -3.746 20.220 1.00 79.94 87 SER A C 1
ATOM 684 O O . SER A 1 87 ? -5.916 -3.735 20.019 1.00 79.94 87 SER A O 1
ATOM 686 N N . ASP A 1 88 ? -3.977 -4.859 20.100 1.00 82.69 88 ASP A N 1
ATOM 687 C CA . ASP A 1 88 ? -4.567 -6.135 19.687 1.00 82.69 88 ASP A CA 1
ATOM 688 C C . ASP A 1 88 ? -5.684 -6.588 20.640 1.00 82.69 88 ASP A C 1
ATOM 690 O O . ASP A 1 88 ? -6.706 -7.110 20.186 1.00 82.69 88 ASP A O 1
ATOM 694 N N . LYS A 1 89 ? -5.572 -6.248 21.933 1.00 82.81 89 LYS A N 1
ATOM 695 C CA . LYS A 1 89 ? -6.640 -6.418 22.931 1.00 82.81 89 LYS A CA 1
ATOM 696 C C . LYS A 1 89 ? -7.906 -5.643 22.547 1.00 82.81 89 LYS A C 1
ATOM 698 O O . LYS A 1 89 ? -8.988 -6.219 22.470 1.00 82.81 89 LYS A O 1
ATOM 703 N N . LYS A 1 90 ? -7.767 -4.359 22.194 1.00 82.62 90 LYS A N 1
ATOM 704 C CA . LYS A 1 90 ? -8.893 -3.514 21.759 1.00 82.62 90 LYS A CA 1
ATOM 705 C C . LYS A 1 90 ? -9.517 -4.019 20.454 1.00 82.62 90 LYS A C 1
ATOM 707 O O . LYS A 1 90 ? -10.737 -3.973 20.313 1.00 82.62 90 LYS A O 1
ATOM 712 N N . LYS A 1 91 ? -8.723 -4.556 19.516 1.00 87.62 91 LYS A N 1
ATOM 713 C CA . LYS A 1 91 ? -9.256 -5.160 18.275 1.00 87.62 91 LYS A CA 1
ATOM 714 C C . LYS A 1 91 ? -10.110 -6.388 18.564 1.00 87.62 91 LYS A C 1
ATOM 716 O O . LYS A 1 91 ? -11.141 -6.581 17.923 1.00 87.62 91 LYS A O 1
ATOM 721 N N . LEU A 1 92 ? -9.681 -7.225 19.507 1.00 89.06 92 LEU A N 1
ATOM 722 C CA . LEU A 1 92 ? -10.427 -8.414 19.903 1.00 89.06 92 LEU A CA 1
ATOM 723 C C . LEU A 1 92 ? -11.770 -8.030 20.536 1.00 89.06 92 LEU A C 1
ATOM 725 O O . LEU A 1 92 ? -12.801 -8.605 20.183 1.00 89.06 92 LEU A O 1
ATOM 729 N N . THR A 1 93 ? -11.775 -7.013 21.397 1.00 88.00 93 THR A N 1
ATOM 730 C CA . THR A 1 93 ? -13.008 -6.494 21.998 1.00 88.00 93 THR A CA 1
ATOM 731 C C . THR A 1 93 ? -13.935 -5.863 20.963 1.00 88.00 93 THR A C 1
ATOM 733 O O . THR A 1 93 ? -15.120 -6.191 20.939 1.00 88.00 93 THR A O 1
ATOM 736 N N . LEU A 1 94 ? -13.402 -5.059 20.037 1.00 89.69 94 LEU A N 1
ATOM 737 C CA . LEU A 1 94 ? -14.170 -4.507 18.918 1.00 89.69 94 LEU A CA 1
ATOM 738 C C . LEU A 1 94 ? -14.822 -5.621 18.086 1.00 89.69 94 LEU A C 1
ATOM 740 O O . LEU A 1 94 ? -16.020 -5.568 17.830 1.00 89.69 94 LEU A O 1
ATOM 744 N N . LYS A 1 95 ? -14.081 -6.684 17.743 1.00 91.94 95 LYS A N 1
ATOM 745 C CA . LYS A 1 95 ? -14.644 -7.847 17.032 1.00 91.94 95 LYS A CA 1
ATOM 746 C C . LYS A 1 95 ? -15.770 -8.528 17.812 1.00 91.94 95 LYS A C 1
ATOM 748 O O . LYS A 1 95 ? -16.761 -8.935 17.207 1.00 91.94 95 LYS A O 1
ATOM 753 N N . ARG A 1 96 ? -15.639 -8.656 19.138 1.00 92.19 96 ARG A N 1
ATOM 754 C CA . ARG A 1 96 ? -16.694 -9.221 19.999 1.00 92.19 96 ARG A CA 1
ATOM 755 C C . ARG A 1 96 ? -17.947 -8.347 19.995 1.00 92.19 96 ARG A C 1
ATOM 757 O O . ARG A 1 96 ? -19.036 -8.892 19.865 1.00 92.19 96 ARG A O 1
ATOM 764 N N . ILE A 1 97 ? -17.793 -7.026 20.071 1.00 90.25 97 ILE A N 1
ATOM 765 C CA . ILE A 1 97 ? -18.901 -6.061 20.001 1.00 90.25 97 ILE A CA 1
ATOM 766 C C . ILE A 1 97 ? -19.589 -6.145 18.637 1.00 90.25 97 ILE A C 1
ATOM 768 O O . ILE A 1 97 ? -20.793 -6.384 18.585 1.00 90.25 97 ILE A O 1
ATOM 772 N N . CYS A 1 98 ? -18.832 -6.067 17.538 1.00 94.00 98 CYS A N 1
ATOM 773 C CA . CYS A 1 98 ? -19.381 -6.198 16.187 1.00 94.00 98 CYS A CA 1
ATOM 774 C C . CYS A 1 98 ? -20.187 -7.492 16.026 1.00 94.00 98 CYS A C 1
ATOM 776 O O . CYS A 1 98 ? -21.299 -7.469 15.507 1.00 94.00 98 CYS A O 1
ATOM 778 N N . ARG A 1 99 ? -19.665 -8.617 16.536 1.00 95.12 99 ARG A N 1
ATOM 779 C CA . ARG A 1 99 ? -20.355 -9.913 16.488 1.00 95.12 99 ARG A CA 1
ATOM 780 C C . ARG A 1 99 ? -21.592 -9.960 17.388 1.00 95.12 99 ARG A C 1
ATOM 782 O O . ARG A 1 99 ? -22.588 -10.555 16.998 1.00 95.12 99 ARG A O 1
ATOM 789 N N . LYS A 1 100 ? -21.537 -9.366 18.583 1.00 95.25 100 LYS A N 1
ATOM 790 C CA . LYS A 1 100 ? -22.642 -9.380 19.555 1.00 95.25 100 LYS A CA 1
ATOM 791 C C . LYS A 1 100 ? -23.837 -8.557 19.081 1.00 95.25 100 LYS A C 1
ATOM 793 O O . LYS A 1 100 ? -24.966 -8.993 19.274 1.00 95.25 100 LYS A O 1
ATOM 798 N N . PHE A 1 101 ? -23.580 -7.402 18.473 1.00 92.81 101 PHE A N 1
ATOM 799 C CA . PHE A 1 101 ? -24.616 -6.491 17.979 1.00 92.81 101 PHE A CA 1
ATOM 800 C C . PHE A 1 101 ? -24.930 -6.682 16.489 1.00 92.81 101 PHE A C 1
ATOM 802 O O . PHE A 1 101 ? -25.813 -6.011 15.972 1.00 92.81 101 PHE A O 1
ATOM 809 N N . ASN A 1 102 ? -24.233 -7.602 15.811 1.00 95.19 102 ASN A N 1
ATOM 810 C CA . ASN A 1 102 ? -24.348 -7.848 14.374 1.00 95.19 102 ASN A CA 1
ATOM 811 C C . ASN A 1 102 ? -24.173 -6.568 13.531 1.00 95.19 102 ASN A C 1
ATOM 813 O O . ASN A 1 102 ? -24.994 -6.243 12.676 1.00 95.19 102 ASN A O 1
ATOM 817 N N . VAL A 1 103 ? -23.099 -5.821 13.801 1.00 94.12 103 VAL A N 1
ATOM 818 C CA . VAL A 1 103 ? -22.803 -4.539 13.144 1.00 94.12 103 VAL A CA 1
ATOM 819 C C . VAL A 1 103 ? -21.440 -4.539 12.455 1.00 94.12 103 VAL A C 1
ATOM 821 O O . VAL A 1 103 ? -20.538 -5.302 12.808 1.00 94.12 103 VAL A O 1
ATOM 824 N N . SER A 1 104 ? -21.272 -3.644 11.478 1.00 92.50 104 SER A N 1
ATOM 825 C CA . SER A 1 104 ? -19.984 -3.410 10.819 1.00 92.50 104 SER A CA 1
ATOM 826 C C . SER A 1 104 ? -18.964 -2.760 11.761 1.00 92.50 104 SER A C 1
ATOM 828 O O . SER A 1 104 ? -19.324 -2.141 12.763 1.00 92.50 104 SER A O 1
ATOM 830 N N . GLU A 1 105 ? -17.673 -2.857 11.422 1.00 89.06 105 GLU A N 1
ATOM 831 C CA . GLU A 1 105 ? -16.585 -2.300 12.243 1.00 89.06 105 GLU A CA 1
ATOM 832 C C . GLU A 1 105 ? -16.751 -0.797 12.513 1.00 89.06 105 GLU A C 1
ATOM 834 O O . GLU A 1 105 ? -16.429 -0.329 13.602 1.00 89.06 105 GLU A O 1
ATOM 839 N N . PHE A 1 106 ? -17.304 -0.054 11.551 1.00 89.69 106 PHE A N 1
ATOM 840 C CA . PHE A 1 106 ? -17.594 1.370 11.703 1.00 89.69 106 PHE A CA 1
ATOM 841 C C . PHE A 1 106 ? -18.533 1.646 12.889 1.00 89.69 106 PHE A C 1
ATOM 843 O O . PHE A 1 106 ? -18.179 2.397 13.795 1.00 89.69 106 PHE A O 1
ATOM 850 N N . HIS A 1 107 ? -19.683 0.972 12.936 1.00 89.56 107 HIS A N 1
ATOM 851 C CA . HIS A 1 107 ? -20.648 1.115 14.029 1.00 89.56 107 HIS A CA 1
ATOM 852 C C . HIS A 1 107 ? -20.128 0.494 15.330 1.00 89.56 107 HIS A C 1
ATOM 854 O O . HIS A 1 107 ? -20.356 1.025 16.414 1.00 89.56 107 HIS A O 1
ATOM 860 N N . GLY A 1 108 ? -19.353 -0.591 15.239 1.00 91.44 108 GLY A N 1
ATOM 861 C CA . GLY A 1 108 ? -18.675 -1.174 16.394 1.00 91.44 108 GLY A CA 1
ATOM 862 C C . GLY A 1 108 ? -17.750 -0.179 17.101 1.00 91.44 108 GLY A C 1
ATOM 863 O O . GLY A 1 108 ? -17.723 -0.144 18.330 1.00 91.44 108 GLY A O 1
ATOM 864 N N . LYS A 1 109 ? -17.034 0.672 16.348 1.00 90.31 109 LYS A N 1
ATOM 865 C CA . LYS A 1 109 ? -16.190 1.736 16.922 1.00 90.31 109 LYS A CA 1
ATOM 866 C C . LYS A 1 109 ? -17.013 2.790 17.663 1.00 90.31 109 LYS A C 1
ATOM 868 O O . LYS A 1 109 ? -16.597 3.222 18.732 1.00 90.31 109 LYS A O 1
ATOM 873 N N . GLN A 1 110 ? -18.186 3.154 17.145 1.00 91.44 110 GLN A N 1
ATOM 874 C CA . GLN A 1 110 ? -19.095 4.090 17.818 1.00 91.44 110 GLN A CA 1
ATOM 875 C C . GLN A 1 110 ? -19.631 3.506 19.133 1.00 91.44 110 GLN A C 1
ATOM 877 O O . GLN A 1 110 ? -19.648 4.192 20.151 1.00 91.44 110 GLN A O 1
ATOM 882 N N . ILE A 1 111 ? -19.998 2.219 19.145 1.00 90.56 111 ILE A N 1
ATOM 883 C CA . ILE A 1 111 ? -20.450 1.526 20.364 1.00 90.56 111 ILE A CA 1
ATOM 884 C C . ILE A 1 111 ? -19.333 1.482 21.412 1.00 90.56 111 ILE A C 1
ATOM 886 O O . ILE A 1 111 ? -19.580 1.762 22.581 1.00 90.56 111 ILE A O 1
ATOM 890 N N . VAL A 1 112 ? -18.100 1.168 21.002 1.00 88.94 112 VAL A N 1
ATOM 891 C CA . VAL A 1 112 ? -16.926 1.217 21.888 1.00 88.94 112 VAL A CA 1
ATOM 892 C C . VAL A 1 112 ? -16.774 2.596 22.526 1.00 88.94 112 VAL A C 1
ATOM 894 O O . VAL A 1 112 ? -16.615 2.684 23.738 1.00 88.94 112 VAL A O 1
ATOM 897 N N . GLN A 1 113 ? -16.869 3.659 21.729 1.00 88.25 113 GLN A N 1
ATOM 898 C CA . GLN A 1 113 ? -16.742 5.026 22.224 1.00 88.25 113 GLN A CA 1
ATOM 899 C C . GLN A 1 113 ? -17.841 5.374 23.240 1.00 88.25 113 GLN A C 1
ATOM 901 O O . GLN A 1 113 ? -17.549 5.972 24.272 1.00 88.25 113 GLN A O 1
ATOM 906 N N . LEU A 1 114 ? -19.089 4.958 22.993 1.00 91.19 114 LEU A N 1
ATOM 907 C CA . LEU A 1 114 ? -20.198 5.150 23.934 1.00 91.19 114 LEU A CA 1
ATOM 908 C C . LEU A 1 114 ? -19.977 4.400 25.255 1.00 91.19 114 LEU A C 1
ATOM 910 O O . LEU A 1 114 ? -20.245 4.950 26.320 1.00 91.19 114 LEU A O 1
ATOM 914 N N . LEU A 1 115 ? -19.459 3.171 25.196 1.00 89.19 115 LEU A N 1
ATOM 915 C CA . LEU A 1 115 ? -19.126 2.386 26.387 1.00 89.19 115 LEU A CA 1
ATOM 916 C C . LEU A 1 115 ? -17.994 3.040 27.194 1.00 89.19 115 LEU A C 1
ATOM 918 O O . LEU A 1 115 ? -18.105 3.156 28.413 1.00 89.19 115 LEU A O 1
ATOM 922 N N . GLU A 1 116 ? -16.947 3.529 26.524 1.00 88.88 116 GLU A N 1
ATOM 923 C CA . GLU A 1 116 ? -15.852 4.261 27.174 1.00 88.88 116 GLU A CA 1
ATOM 924 C C . GLU A 1 116 ? -16.362 5.556 27.840 1.00 88.88 116 GLU A C 1
ATOM 926 O O . GLU A 1 116 ? -15.989 5.842 28.977 1.00 88.88 116 GLU A O 1
ATOM 931 N N . MET A 1 117 ? -17.283 6.293 27.200 1.00 88.69 117 MET A N 1
ATOM 932 C CA . MET A 1 117 ? -17.934 7.479 27.789 1.00 88.69 117 MET A CA 1
ATOM 933 C C . MET A 1 117 ? -18.786 7.157 29.024 1.00 88.69 117 MET A C 1
ATOM 935 O O . MET A 1 117 ? -18.929 7.998 29.908 1.00 88.69 117 MET A O 1
ATOM 939 N N . GLN A 1 118 ? -19.342 5.948 29.101 1.00 89.88 118 GLN A N 1
ATOM 940 C CA . GLN A 1 118 ? -20.104 5.459 30.256 1.00 89.88 118 GLN A CA 1
ATOM 941 C C . GLN A 1 118 ? -19.207 4.910 31.380 1.00 89.88 118 GLN A C 1
ATOM 943 O O . GLN A 1 118 ? -19.716 4.435 32.392 1.00 89.88 118 GLN A O 1
ATOM 948 N N . GLY A 1 119 ? -17.880 4.968 31.222 1.00 84.81 119 GLY A N 1
ATOM 949 C CA . GLY A 1 119 ? -16.911 4.498 32.214 1.00 84.81 119 GLY A CA 1
ATOM 950 C C . GLY A 1 119 ? -16.499 3.031 32.058 1.00 84.81 119 GLY A C 1
ATOM 951 O O . GLY A 1 119 ? -15.706 2.536 32.860 1.00 84.81 119 GLY A O 1
ATOM 952 N N . PHE A 1 120 ? -16.969 2.324 31.024 1.00 81.38 120 PHE A N 1
ATOM 953 C CA . PHE A 1 120 ? -16.481 0.978 30.724 1.00 81.38 120 PHE A CA 1
ATOM 954 C C . PHE A 1 120 ? -15.116 1.062 30.037 1.00 81.38 120 PHE A C 1
ATOM 956 O O . PHE A 1 120 ? -15.011 1.327 28.840 1.00 81.38 120 PHE A O 1
ATOM 963 N N . SER A 1 121 ? -14.047 0.808 30.793 1.00 74.38 121 SER A N 1
ATOM 964 C CA . SER A 1 121 ? -12.700 0.731 30.227 1.00 74.38 121 SER A CA 1
ATOM 965 C C . SER A 1 121 ? -12.471 -0.609 29.528 1.00 74.38 121 SER A C 1
ATOM 967 O O . SER A 1 121 ? -12.551 -1.676 30.141 1.00 74.38 121 SER A O 1
ATOM 969 N N . LEU A 1 122 ? -12.101 -0.554 28.247 1.00 67.38 122 LEU A N 1
ATOM 970 C CA . LEU A 1 122 ? -11.692 -1.733 27.478 1.00 67.38 122 LEU A CA 1
ATOM 971 C C . LEU A 1 122 ? -10.341 -2.326 27.920 1.00 67.38 122 LEU A C 1
ATOM 973 O O . LEU A 1 122 ? -9.949 -3.386 27.423 1.00 67.38 122 LEU A O 1
ATOM 977 N N . ASP A 1 123 ? -9.630 -1.660 28.831 1.00 63.25 123 ASP A N 1
ATOM 978 C CA . ASP A 1 123 ? -8.324 -2.092 29.323 1.00 63.25 123 ASP A CA 1
ATOM 979 C C . ASP A 1 123 ? -8.430 -2.976 30.588 1.00 63.25 123 ASP A C 1
ATOM 981 O O . ASP A 1 123 ? -7.476 -3.689 30.901 1.00 63.25 123 ASP A O 1
ATOM 985 N N . ALA A 1 124 ? -9.598 -3.020 31.248 1.00 53.19 124 ALA A N 1
ATOM 986 C CA . ALA A 1 124 ? -9.801 -3.530 32.614 1.00 53.19 124 ALA A CA 1
ATOM 987 C C . ALA A 1 124 ? -9.878 -5.066 32.815 1.00 53.19 124 ALA A C 1
ATOM 989 O O . ALA A 1 124 ? -10.253 -5.498 33.897 1.00 53.19 124 ALA A O 1
ATOM 990 N N . ASN A 1 125 ? -9.518 -5.896 31.828 1.00 46.06 125 ASN A N 1
ATOM 991 C CA . ASN A 1 125 ? -9.372 -7.360 31.996 1.00 46.06 125 ASN A CA 1
ATOM 992 C C . ASN A 1 125 ? -8.202 -7.891 31.186 1.00 46.06 125 ASN A C 1
ATOM 994 O O . ASN A 1 125 ? -8.379 -8.117 29.969 1.00 46.06 125 ASN A O 1
#

Radius of gyration: 20.83 Å; chains: 1; bounding box: 44×26×52 Å

Foldseek 3Di:
DDDQVNLLQLLQAPPRPLDLPDAHPDLVVSLLQLCVDPQSVVQSVVLVVPPPQDRSVSSVSSSVSHYHDGRPPDDRPPPPCCVPDDDPLRVVVLVVQCVVVVHDSVVSVVVVVVCVVVVNDSVPD

Sequence (125 aa):
MSDLFEQINDVWSSSGSITTKTKPNSVYMTNRFLSLDINGFLAASDCNRMHGLPEWAALPFLKCSTPTMAPPRNKYPKKLVQEKKLSDKKKLTLKRICRKFNVSEFHGKQIVQLLEMQGFSLDAN